Protein AF-A0A8J8K7Y9-F1 (afdb_monomer_lite)

Foldseek 3Di:
DLVVVVVVLVVVVVVVVVVVVPDPDDDDPVVVVVVVVVSVLVVVLVNDPCPCVVVSVVSVVVVVVVVVVVVVVVVVPVPDPPPFKDKDKDFLVLVVDDPVVVQVVCCVVPVDPDKDKDWPDQDPPVRITIIIIGD

Sequence (135 aa):
MKVEVSIGIGFGLFAIFSILRFRTESFSIQTITFLFVSITLSMLDVLLPISNLAFLLGINLVIVSAYILLIYLEKKSPAISEKNTMEIIATLDFLKLNDGEKKEFLKENTNFEKFSFQVKSINLIENSLVIKMTF

Structure (mmCIF, N/CA/C/O backbone):
data_AF-A0A8J8K7Y9-F1
#
_entry.id   AF-A0A8J8K7Y9-F1
#
loop_
_atom_site.group_PDB
_atom_site.id
_atom_site.type_symbol
_atom_site.label_atom_id
_atom_site.label_alt_id
_atom_site.label_comp_id
_atom_site.label_asym_id
_atom_site.label_entity_id
_atom_site.label_seq_id
_atom_site.pdbx_PDB_ins_code
_atom_site.Cartn_x
_atom_site.Cartn_y
_atom_site.Cartn_z
_atom_site.occupancy
_atom_site.B_iso_or_equiv
_atom_site.auth_seq_id
_atom_site.auth_comp_id
_atom_site.auth_asym_id
_atom_site.auth_atom_id
_atom_site.pdbx_PDB_model_num
ATOM 1 N N . MET A 1 1 ? 11.042 -6.623 -34.168 1.00 54.16 1 MET A N 1
ATOM 2 C CA . MET A 1 1 ? 11.386 -6.324 -32.761 1.00 54.16 1 MET A CA 1
ATOM 3 C C . MET A 1 1 ? 10.432 -5.372 -32.038 1.00 54.16 1 MET A C 1
ATOM 5 O O . MET A 1 1 ? 9.721 -5.867 -31.180 1.00 54.16 1 MET A O 1
ATOM 9 N N . LYS A 1 2 ? 10.325 -4.060 -32.342 1.00 57.88 2 LYS A N 1
ATOM 10 C CA . LYS A 1 2 ? 9.387 -3.171 -31.596 1.00 57.88 2 LYS A CA 1
ATOM 11 C C . LYS A 1 2 ? 7.920 -3.643 -31.638 1.00 57.88 2 LYS A C 1
ATOM 13 O O . LYS A 1 2 ? 7.248 -3.608 -30.618 1.00 57.88 2 LYS A O 1
ATOM 18 N N . VAL A 1 3 ? 7.459 -4.138 -32.790 1.00 62.69 3 VAL A N 1
ATOM 19 C CA . VAL A 1 3 ? 6.071 -4.607 -32.991 1.00 62.69 3 VAL A CA 1
ATOM 20 C C . VAL A 1 3 ? 5.752 -5.879 -32.189 1.00 62.69 3 VAL A C 1
ATOM 22 O O . VAL A 1 3 ? 4.682 -5.975 -31.598 1.00 62.69 3 VAL A O 1
ATOM 25 N N . GLU A 1 4 ? 6.686 -6.829 -32.104 1.00 71.00 4 GLU A N 1
ATOM 26 C CA . GLU A 1 4 ? 6.503 -8.075 -31.338 1.00 71.00 4 GLU A CA 1
ATOM 27 C C . GLU A 1 4 ? 6.449 -7.807 -29.830 1.00 71.00 4 GLU A C 1
ATOM 29 O O . GLU A 1 4 ? 5.618 -8.386 -29.132 1.00 71.00 4 GLU A O 1
ATOM 34 N N . VAL A 1 5 ? 7.275 -6.874 -29.339 1.00 73.25 5 VAL A N 1
ATOM 35 C CA . VAL A 1 5 ? 7.261 -6.441 -27.933 1.00 73.25 5 VAL A CA 1
ATOM 36 C C . VAL A 1 5 ? 5.932 -5.768 -27.587 1.00 73.25 5 VAL A C 1
ATOM 38 O O . VAL A 1 5 ? 5.329 -6.111 -26.574 1.00 73.25 5 VAL A O 1
ATOM 41 N N . SER A 1 6 ? 5.427 -4.868 -28.440 1.00 75.56 6 SER A N 1
ATOM 42 C CA . SER A 1 6 ? 4.127 -4.209 -28.231 1.00 75.56 6 SER A CA 1
ATOM 43 C C . SER A 1 6 ? 2.955 -5.197 -28.199 1.00 75.56 6 SER A C 1
ATOM 45 O O . SER A 1 6 ? 2.042 -5.039 -27.389 1.00 75.56 6 SER A O 1
ATOM 47 N N . ILE A 1 7 ? 2.991 -6.235 -29.038 1.00 80.75 7 ILE A N 1
ATOM 48 C CA . ILE A 1 7 ? 1.976 -7.295 -29.059 1.00 80.75 7 ILE A CA 1
ATOM 49 C C . ILE A 1 7 ? 2.053 -8.160 -27.794 1.00 80.75 7 ILE A C 1
ATOM 51 O O . ILE A 1 7 ? 1.026 -8.373 -27.151 1.00 80.75 7 ILE A O 1
ATOM 55 N N . GLY A 1 8 ? 3.248 -8.599 -27.384 1.00 80.44 8 GLY A N 1
ATOM 56 C CA . GLY A 1 8 ? 3.434 -9.386 -26.156 1.00 80.44 8 GLY A CA 1
ATOM 57 C C . GLY A 1 8 ? 2.988 -8.639 -24.894 1.00 80.44 8 GLY A C 1
ATOM 58 O O . GLY A 1 8 ? 2.335 -9.210 -24.023 1.00 80.44 8 GLY A O 1
ATOM 59 N N . ILE A 1 9 ? 3.253 -7.333 -24.847 1.00 80.19 9 ILE A N 1
ATOM 60 C CA . ILE A 1 9 ? 2.767 -6.404 -23.821 1.00 80.19 9 ILE A CA 1
ATOM 61 C C . ILE A 1 9 ? 1.231 -6.371 -23.769 1.00 80.19 9 ILE A C 1
ATOM 63 O O . ILE A 1 9 ? 0.648 -6.524 -22.693 1.00 80.19 9 ILE A O 1
ATOM 67 N N . GLY A 1 10 ? 0.569 -6.194 -24.917 1.00 82.50 10 GLY A N 1
ATOM 68 C CA . GLY A 1 10 ? -0.894 -6.160 -24.996 1.00 82.50 10 GLY A CA 1
ATOM 69 C C . GLY A 1 10 ? -1.536 -7.471 -24.531 1.00 82.50 10 GLY A C 1
ATOM 70 O O . GLY A 1 10 ? -2.503 -7.449 -23.769 1.00 82.50 10 GLY A O 1
ATOM 71 N N . PHE A 1 11 ? -0.951 -8.611 -24.910 1.00 83.31 11 PHE A N 1
ATOM 72 C CA . PHE A 1 11 ? -1.383 -9.933 -24.448 1.00 83.31 11 PHE A CA 1
ATOM 73 C C . PHE A 1 11 ? -1.210 -10.123 -22.934 1.00 83.31 11 PHE A C 1
ATOM 75 O O . PHE A 1 11 ? -2.120 -10.634 -22.280 1.00 83.31 11 PHE A O 1
ATOM 82 N N . GLY A 1 12 ? -0.086 -9.683 -22.356 1.00 82.19 12 GLY A N 1
ATOM 83 C CA . GLY A 1 12 ? 0.162 -9.767 -20.913 1.00 82.19 12 GLY A CA 1
ATOM 84 C C . GLY A 1 12 ? -0.841 -8.955 -20.090 1.00 82.19 12 GLY A C 1
ATOM 85 O O . GLY A 1 12 ? -1.394 -9.458 -19.112 1.00 82.19 12 GLY A O 1
ATOM 86 N N . LEU A 1 13 ? -1.154 -7.731 -20.530 1.00 84.31 13 LEU A N 1
ATOM 87 C CA . LEU A 1 13 ? -2.157 -6.886 -19.877 1.00 84.31 13 LEU A CA 1
ATOM 88 C C . LEU A 1 13 ? -3.557 -7.523 -19.941 1.00 84.31 13 LEU A C 1
ATOM 90 O O . LEU A 1 13 ? -4.292 -7.535 -18.954 1.00 84.31 13 LEU A O 1
ATOM 94 N N . PHE A 1 14 ? -3.906 -8.108 -21.091 1.00 84.00 14 PHE A N 1
ATOM 95 C CA . PHE A 1 14 ? -5.185 -8.786 -21.299 1.00 84.00 14 PHE A CA 1
ATOM 96 C C . PHE A 1 14 ? -5.324 -10.058 -20.444 1.00 84.00 14 PHE A C 1
ATOM 98 O O . PHE A 1 14 ? -6.396 -10.324 -19.896 1.00 84.00 14 PHE A O 1
ATOM 105 N N . ALA A 1 15 ? -4.239 -10.820 -20.271 1.00 84.75 15 ALA A N 1
ATOM 106 C CA . ALA A 1 15 ? -4.200 -11.994 -19.399 1.00 84.75 15 ALA A CA 1
ATOM 107 C C . ALA A 1 15 ? -4.397 -11.615 -17.925 1.00 84.75 15 ALA A C 1
ATOM 109 O O . ALA A 1 15 ? -5.206 -12.233 -17.231 1.00 84.75 15 ALA A O 1
ATOM 110 N N . ILE A 1 16 ? -3.725 -10.552 -17.466 1.00 81.75 16 ILE A N 1
ATOM 111 C CA . ILE A 1 16 ? -3.894 -10.030 -16.107 1.00 81.75 16 ILE A CA 1
ATOM 112 C C . ILE A 1 16 ? -5.344 -9.590 -15.901 1.00 81.75 16 ILE A C 1
ATOM 114 O O . ILE A 1 16 ? -5.988 -10.076 -14.979 1.00 81.75 16 ILE A O 1
ATOM 118 N N . PHE A 1 17 ? -5.914 -8.765 -16.785 1.00 77.44 17 PHE A N 1
ATOM 119 C CA . PHE A 1 17 ? -7.318 -8.353 -16.661 1.00 77.44 17 PHE A CA 1
ATOM 120 C C . PHE A 1 17 ? -8.311 -9.519 -16.712 1.00 77.44 17 PHE A C 1
ATOM 122 O O . PHE A 1 17 ? -9.325 -9.482 -16.017 1.00 77.44 17 PHE A O 1
ATOM 129 N N . SER A 1 18 ? -8.008 -10.576 -17.468 1.00 80.12 18 SER A N 1
ATOM 130 C CA . SER A 1 18 ? -8.817 -11.797 -17.487 1.00 80.12 18 SER A CA 1
ATOM 131 C C . SER A 1 18 ? -8.794 -12.499 -16.126 1.00 80.12 18 SER A C 1
ATOM 133 O O . SER A 1 18 ? -9.853 -12.765 -15.567 1.00 80.12 18 SER A O 1
ATOM 135 N N . ILE A 1 19 ? -7.617 -12.714 -15.528 1.00 80.88 19 ILE A N 1
ATOM 136 C CA . ILE A 1 19 ? -7.483 -13.315 -14.187 1.00 80.88 19 ILE A CA 1
ATOM 137 C C . ILE A 1 19 ? -8.133 -12.422 -13.116 1.00 80.88 19 ILE A C 1
ATOM 139 O O . ILE A 1 19 ? -8.839 -12.914 -12.235 1.00 80.88 19 ILE A O 1
ATOM 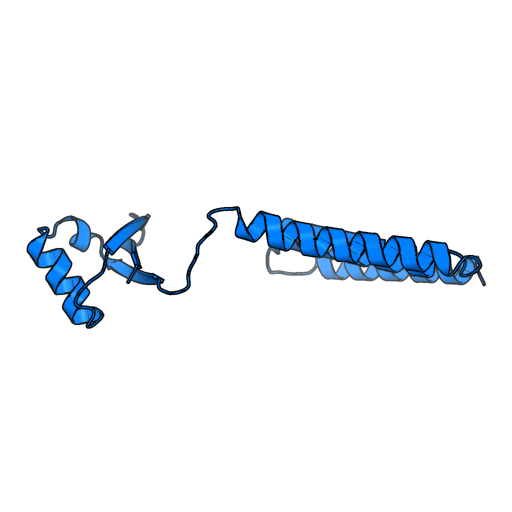143 N N . LEU A 1 20 ? -7.957 -11.097 -13.214 1.00 73.19 20 LEU A N 1
ATOM 144 C CA . LEU A 1 20 ? -8.561 -10.116 -12.306 1.00 73.19 20 LEU A CA 1
ATOM 145 C C . LEU A 1 20 ? -10.095 -10.091 -12.368 1.00 73.19 20 LEU A C 1
ATOM 147 O O . LEU A 1 20 ? -10.723 -9.660 -11.403 1.00 73.19 20 LEU A O 1
ATOM 151 N N . ARG A 1 21 ? -10.694 -10.548 -13.471 1.00 75.00 21 ARG A N 1
ATOM 152 C CA . ARG A 1 21 ? -12.147 -10.665 -13.643 1.00 75.00 21 ARG A CA 1
ATOM 153 C C . ARG A 1 21 ? -12.720 -11.947 -13.029 1.00 75.00 21 ARG A C 1
ATOM 155 O O . ARG A 1 21 ? -13.889 -11.953 -12.661 1.00 75.00 21 ARG A O 1
ATOM 162 N N . PHE A 1 22 ? -11.925 -13.012 -12.913 1.00 70.88 22 PHE A N 1
ATOM 163 C CA . PHE A 1 22 ? -12.374 -14.328 -12.428 1.00 70.88 22 PHE A CA 1
ATOM 164 C C . PHE A 1 22 ? -12.183 -14.557 -10.928 1.00 70.88 22 PHE A C 1
ATOM 166 O O . PHE A 1 22 ? -12.520 -15.624 -10.418 1.00 70.88 22 PHE A O 1
ATOM 173 N N . ARG A 1 23 ? -11.642 -13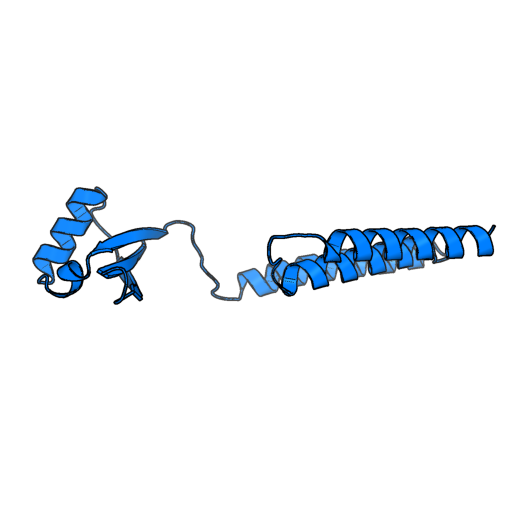.579 -10.204 1.00 73.81 23 ARG A N 1
ATOM 174 C CA . ARG A 1 23 ? -11.435 -13.708 -8.763 1.00 73.81 23 ARG A CA 1
ATOM 175 C C . ARG A 1 23 ? -12.752 -13.544 -8.011 1.00 73.81 23 ARG A C 1
ATOM 177 O O . ARG A 1 23 ? -13.432 -12.530 -8.119 1.00 73.81 23 ARG A O 1
ATOM 184 N N . THR A 1 24 ? -13.085 -14.597 -7.275 1.00 58.66 24 THR A N 1
ATOM 185 C CA . THR A 1 24 ? -14.291 -14.779 -6.462 1.00 58.66 24 THR A CA 1
ATOM 186 C C . THR A 1 24 ? -14.301 -13.929 -5.194 1.00 58.66 24 THR A C 1
ATOM 188 O O . THR A 1 24 ? -15.373 -13.673 -4.656 1.00 58.66 24 THR A O 1
ATOM 191 N N . GLU A 1 25 ? -13.141 -13.446 -4.741 1.00 62.75 25 GLU A N 1
ATOM 192 C CA . GLU A 1 25 ? -13.051 -12.477 -3.649 1.00 62.75 25 GLU A CA 1
ATOM 193 C C . GLU A 1 25 ? -12.963 -11.045 -4.180 1.00 62.75 25 GLU A C 1
ATOM 195 O O . GLU A 1 25 ? -12.151 -10.722 -5.056 1.00 62.75 25 GLU A O 1
ATOM 200 N N . SER A 1 26 ? -13.807 -10.170 -3.632 1.00 63.75 26 SER A N 1
ATOM 201 C CA . SER A 1 26 ? -13.823 -8.746 -3.944 1.00 63.75 26 SER A CA 1
ATOM 202 C C . SER A 1 26 ? -12.551 -8.086 -3.415 1.00 63.75 26 SER A C 1
ATOM 204 O O . SER A 1 26 ? -12.493 -7.629 -2.274 1.00 63.75 26 SER A O 1
ATOM 206 N N . PHE A 1 27 ? -11.518 -8.018 -4.250 1.00 67.38 27 PHE A N 1
ATOM 207 C CA . PHE A 1 27 ? -10.377 -7.152 -3.976 1.00 67.38 27 PHE A CA 1
ATOM 208 C C . PHE A 1 27 ? -10.872 -5.715 -3.820 1.00 67.38 27 PHE A C 1
ATOM 210 O O . PHE A 1 27 ? -11.613 -5.217 -4.671 1.00 67.38 27 PHE A O 1
ATOM 217 N N . SER A 1 28 ? -10.433 -5.040 -2.754 1.00 75.62 28 SER A N 1
ATOM 218 C CA . SER A 1 28 ? -10.685 -3.609 -2.588 1.00 75.62 28 SER A CA 1
ATOM 219 C C . SER A 1 28 ? -10.223 -2.854 -3.840 1.00 75.62 28 SER A C 1
ATOM 221 O O . SER A 1 28 ? -9.192 -3.181 -4.440 1.00 75.62 28 SER A O 1
ATOM 223 N N . ILE A 1 29 ? -10.975 -1.824 -4.235 1.00 72.06 29 ILE A N 1
ATOM 224 C CA . ILE A 1 29 ? -10.678 -0.973 -5.401 1.00 72.06 29 ILE A CA 1
ATOM 225 C C . ILE A 1 29 ? -9.244 -0.415 -5.363 1.00 72.06 29 ILE A C 1
ATOM 227 O O . ILE A 1 29 ? -8.594 -0.254 -6.399 1.00 72.06 29 ILE A O 1
ATOM 231 N N . GLN A 1 30 ? -8.719 -0.198 -4.156 1.00 76.81 30 GLN A N 1
ATOM 232 C CA . GLN A 1 30 ? -7.349 0.244 -3.908 1.00 76.81 30 GLN A CA 1
ATOM 233 C C . GLN A 1 30 ? -6.318 -0.766 -4.427 1.00 76.81 30 GLN A C 1
ATOM 235 O O . GLN A 1 30 ? -5.365 -0.379 -5.097 1.00 76.81 30 GLN A O 1
ATOM 240 N N . THR A 1 31 ? -6.529 -2.064 -4.202 1.00 78.00 31 THR A N 1
ATOM 241 C CA . THR A 1 31 ? -5.587 -3.119 -4.604 1.00 78.00 31 THR A CA 1
ATOM 242 C C . THR A 1 31 ? -5.516 -3.274 -6.121 1.00 78.00 31 THR A C 1
ATOM 244 O O . THR A 1 31 ? -4.432 -3.435 -6.678 1.00 78.00 31 THR A O 1
ATOM 247 N N . ILE A 1 32 ? -6.661 -3.200 -6.808 1.00 81.75 32 ILE A N 1
ATOM 248 C CA . ILE A 1 32 ? -6.715 -3.260 -8.279 1.00 81.75 32 ILE A CA 1
ATOM 249 C C . ILE A 1 32 ? -5.994 -2.055 -8.887 1.00 81.75 32 ILE A C 1
ATOM 251 O O . ILE A 1 32 ? -5.194 -2.213 -9.807 1.00 81.75 32 ILE A O 1
ATOM 255 N N . THR A 1 33 ? -6.244 -0.865 -8.340 1.00 80.56 33 THR A N 1
ATOM 256 C CA . THR A 1 33 ? -5.621 0.380 -8.803 1.00 80.56 33 THR A CA 1
ATOM 257 C C . THR A 1 33 ? -4.109 0.339 -8.605 1.00 80.56 33 THR A C 1
ATOM 259 O O . THR A 1 33 ? -3.359 0.686 -9.514 1.00 80.56 33 THR A O 1
ATOM 262 N N . PHE A 1 34 ? -3.648 -0.158 -7.455 1.00 83.00 34 PHE A N 1
ATOM 263 C CA . PHE A 1 34 ? -2.222 -0.280 -7.160 1.00 83.00 34 PHE A CA 1
ATOM 264 C C . PHE A 1 34 ? -1.515 -1.236 -8.124 1.00 83.00 34 PHE A C 1
ATOM 266 O O . PHE A 1 34 ? -0.458 -0.913 -8.665 1.00 83.00 34 PHE A O 1
ATOM 273 N N . LEU A 1 35 ? -2.130 -2.390 -8.397 1.00 81.38 35 LEU A N 1
ATOM 274 C CA . LEU A 1 35 ? -1.604 -3.365 -9.348 1.00 81.38 35 LEU A CA 1
ATOM 275 C C . LEU A 1 35 ? -1.542 -2.784 -10.768 1.00 81.38 35 LEU A C 1
ATOM 277 O O . LEU A 1 35 ? -0.524 -2.913 -11.443 1.00 81.38 35 LEU A O 1
ATOM 281 N N . PHE A 1 36 ? -2.595 -2.089 -11.201 1.00 81.44 36 PHE A N 1
ATOM 282 C CA . PHE A 1 36 ? -2.637 -1.442 -12.511 1.00 81.44 36 PHE A CA 1
ATOM 283 C C . PHE A 1 36 ? -1.543 -0.374 -12.675 1.00 81.44 36 PHE A C 1
ATOM 285 O O . PHE A 1 36 ? -0.830 -0.367 -13.682 1.00 81.44 36 PHE A O 1
ATOM 292 N N . VAL A 1 37 ? -1.367 0.494 -11.674 1.00 83.75 37 VAL A N 1
ATOM 293 C CA . VAL A 1 37 ? -0.327 1.535 -11.680 1.00 83.75 37 VAL A CA 1
ATOM 294 C C . VAL A 1 37 ? 1.069 0.913 -11.681 1.00 83.75 37 VAL A C 1
ATOM 296 O O . VAL A 1 37 ? 1.918 1.335 -12.462 1.00 83.75 37 VAL A O 1
ATOM 299 N N . SER A 1 38 ? 1.302 -0.121 -10.868 1.00 83.75 38 SER A N 1
ATOM 300 C CA . SER A 1 38 ? 2.596 -0.809 -10.791 1.00 83.75 38 SER A CA 1
ATOM 301 C C . SER A 1 38 ? 2.988 -1.468 -12.119 1.00 83.75 38 SER A C 1
ATOM 303 O O . SER A 1 38 ? 4.111 -1.280 -12.588 1.00 83.75 38 SER A O 1
ATOM 305 N N . ILE A 1 39 ? 2.054 -2.169 -12.770 1.00 83.94 39 ILE A N 1
ATOM 306 C CA . ILE A 1 39 ? 2.288 -2.792 -14.080 1.00 83.94 39 ILE A CA 1
ATOM 307 C C . ILE A 1 39 ? 2.571 -1.721 -15.137 1.00 83.94 39 ILE A C 1
ATOM 309 O O . ILE A 1 39 ? 3.551 -1.824 -15.871 1.00 83.94 39 ILE A O 1
ATOM 313 N N . THR A 1 40 ? 1.764 -0.659 -15.177 1.00 81.94 40 THR A N 1
ATOM 314 C CA . THR A 1 40 ? 1.944 0.449 -16.130 1.00 81.94 40 THR A CA 1
ATOM 315 C C . THR A 1 40 ? 3.306 1.124 -15.959 1.00 81.94 40 THR A C 1
ATOM 317 O O . THR A 1 40 ? 3.977 1.424 -16.945 1.00 81.94 40 THR A O 1
ATOM 320 N N . LEU A 1 41 ? 3.744 1.322 -14.713 1.00 81.69 41 LEU A N 1
ATOM 321 C CA . LEU A 1 41 ? 5.039 1.920 -14.397 1.00 81.69 41 LEU A CA 1
ATOM 322 C C . LEU A 1 41 ? 6.208 1.020 -14.823 1.00 81.69 41 LEU A C 1
ATOM 324 O O . LEU A 1 41 ? 7.165 1.503 -15.418 1.00 81.69 41 LEU A O 1
ATOM 328 N N . SER A 1 42 ? 6.109 -0.291 -14.587 1.00 81.25 42 SER A N 1
ATOM 329 C CA . SER A 1 42 ? 7.117 -1.261 -15.038 1.00 81.25 42 SER A CA 1
ATOM 330 C C . SER A 1 42 ? 7.206 -1.333 -16.567 1.00 81.25 42 SER A C 1
ATOM 332 O O . SER A 1 42 ? 8.294 -1.410 -17.131 1.00 81.25 42 SER A O 1
ATOM 334 N N . MET A 1 43 ? 6.070 -1.250 -17.259 1.00 77.31 43 MET A N 1
ATOM 335 C CA . MET A 1 43 ? 6.037 -1.235 -18.723 1.00 77.31 43 MET A CA 1
ATOM 336 C C . MET A 1 43 ? 6.623 0.048 -19.306 1.00 77.31 43 MET A C 1
ATOM 338 O O . MET A 1 43 ? 7.289 -0.007 -20.340 1.00 77.31 43 MET A O 1
ATOM 342 N N . LEU A 1 44 ? 6.395 1.190 -18.651 1.00 77.94 44 LEU A N 1
ATOM 343 C CA . LEU A 1 44 ? 7.006 2.460 -19.034 1.00 77.94 44 LEU A CA 1
ATOM 344 C C . LEU A 1 44 ? 8.537 2.357 -19.009 1.00 77.94 44 LEU A C 1
ATOM 346 O O . LEU A 1 44 ? 9.186 2.821 -19.943 1.00 77.94 44 LEU A O 1
ATOM 350 N N . ASP A 1 45 ? 9.094 1.696 -17.995 1.00 75.12 45 ASP A N 1
ATOM 351 C CA . ASP A 1 45 ? 10.539 1.501 -17.846 1.00 75.12 45 ASP A CA 1
ATOM 352 C C . ASP A 1 45 ? 11.142 0.670 -18.996 1.00 75.12 45 ASP A C 1
ATOM 354 O O . ASP A 1 45 ? 12.159 1.041 -19.578 1.00 75.12 45 ASP A O 1
ATOM 358 N N . VAL A 1 46 ? 10.462 -0.405 -19.412 1.00 75.31 46 VAL A N 1
ATOM 359 C CA . VAL A 1 46 ? 10.899 -1.279 -20.521 1.00 75.31 46 VAL A CA 1
ATOM 360 C C . VAL A 1 46 ? 10.783 -0.601 -21.892 1.00 75.31 46 VAL A C 1
ATOM 362 O O . VAL A 1 46 ? 11.551 -0.902 -22.809 1.00 75.31 46 VAL A O 1
ATOM 365 N N . LEU A 1 47 ? 9.802 0.288 -22.069 1.00 72.44 47 LEU A N 1
ATOM 366 C CA . LEU A 1 47 ? 9.512 0.902 -23.366 1.00 72.44 47 LEU A CA 1
ATOM 367 C C . LEU A 1 47 ? 10.408 2.113 -23.669 1.00 72.44 47 LEU A C 1
ATOM 369 O O . LEU A 1 47 ? 10.560 2.493 -24.836 1.00 72.44 47 LEU A O 1
ATOM 373 N N . LEU A 1 48 ? 11.009 2.716 -22.640 1.00 70.88 48 LEU A N 1
ATOM 374 C CA . LEU A 1 48 ? 11.912 3.848 -22.794 1.00 70.88 48 LEU A CA 1
ATOM 375 C C . LEU A 1 48 ? 13.279 3.381 -23.339 1.00 70.88 48 LEU A C 1
ATOM 377 O O . LEU A 1 48 ? 13.932 2.525 -22.744 1.00 70.88 48 LEU A O 1
ATOM 381 N N . PRO A 1 49 ? 13.757 3.931 -24.474 1.00 65.56 49 PRO A N 1
ATOM 382 C CA . PRO A 1 49 ? 15.070 3.585 -25.002 1.00 65.56 49 PRO A CA 1
ATOM 383 C C . PRO A 1 49 ? 16.179 3.976 -24.013 1.00 65.56 49 PRO A C 1
ATOM 385 O O . PRO A 1 49 ? 16.262 5.126 -23.586 1.00 65.56 49 PRO A O 1
ATOM 388 N N . ILE A 1 50 ? 17.086 3.037 -23.725 1.00 63.00 50 ILE A N 1
ATOM 389 C CA . ILE A 1 50 ? 18.188 3.146 -22.741 1.00 63.00 50 ILE A CA 1
ATOM 390 C C . ILE A 1 50 ? 19.247 4.211 -23.133 1.00 63.00 50 ILE A C 1
ATOM 392 O O . ILE A 1 50 ? 20.257 4.387 -22.458 1.00 63.00 50 ILE A O 1
ATOM 396 N N . SER A 1 51 ? 19.039 4.985 -24.203 1.00 65.00 51 SER A N 1
ATOM 397 C CA . SER A 1 51 ? 20.039 5.922 -24.734 1.00 65.00 51 SER A CA 1
ATOM 398 C C . SER A 1 51 ? 20.399 7.071 -23.785 1.00 65.00 51 SER A C 1
ATOM 400 O O . SER A 1 51 ? 21.386 7.754 -24.029 1.00 65.00 51 SER A O 1
ATOM 402 N N . ASN A 1 52 ? 19.642 7.282 -22.703 1.00 66.38 52 ASN A N 1
ATOM 403 C CA . ASN A 1 52 ? 19.984 8.222 -21.639 1.00 66.38 52 ASN A CA 1
ATOM 404 C C . ASN A 1 52 ? 19.825 7.571 -20.260 1.00 66.38 52 ASN A C 1
ATOM 406 O O . ASN A 1 52 ? 18.824 7.764 -19.574 1.00 66.38 52 ASN A O 1
ATOM 410 N N . LEU A 1 53 ? 20.862 6.850 -19.828 1.00 73.75 53 LEU A N 1
ATOM 411 C CA . LEU A 1 53 ? 21.014 6.313 -18.466 1.00 73.75 53 LEU A CA 1
ATOM 412 C C . LEU A 1 53 ? 20.708 7.357 -17.373 1.00 73.75 53 LEU A C 1
ATOM 414 O O . LEU A 1 53 ? 20.107 7.029 -16.354 1.00 73.75 53 LEU A O 1
ATOM 418 N N . ALA A 1 54 ? 21.050 8.629 -17.613 1.00 77.12 54 ALA A N 1
ATOM 419 C CA . ALA A 1 54 ? 20.737 9.741 -16.715 1.00 77.12 54 ALA A CA 1
ATOM 420 C C . ALA A 1 54 ? 19.223 9.986 -16.548 1.00 77.12 54 ALA A C 1
ATOM 422 O O . ALA A 1 54 ? 18.762 10.288 -15.450 1.00 77.12 54 ALA A O 1
ATOM 423 N N . PHE A 1 55 ? 18.439 9.822 -17.616 1.00 77.75 55 PHE A N 1
ATOM 424 C CA . PHE A 1 55 ? 16.983 9.982 -17.581 1.00 77.75 55 PHE A CA 1
ATOM 425 C C . PHE A 1 55 ? 16.312 8.825 -16.828 1.00 77.75 55 PHE A C 1
ATOM 427 O O . PHE A 1 55 ? 15.423 9.042 -16.009 1.00 77.75 55 PHE A O 1
ATOM 434 N N . LEU A 1 56 ? 16.810 7.605 -17.043 1.00 76.25 56 LEU A N 1
ATOM 435 C CA . LEU A 1 56 ? 16.361 6.386 -16.365 1.00 76.25 56 LEU A CA 1
ATOM 436 C C . LEU A 1 56 ? 16.636 6.447 -14.849 1.00 76.25 56 LEU A C 1
ATOM 438 O O . LEU A 1 56 ? 15.761 6.142 -14.035 1.00 76.25 56 LEU A O 1
ATOM 442 N N . LEU A 1 57 ? 17.821 6.935 -14.459 1.00 82.25 57 LEU A N 1
ATOM 443 C CA . LEU A 1 57 ? 18.153 7.236 -13.061 1.00 82.25 57 LEU A CA 1
ATOM 444 C C . LEU A 1 57 ? 17.245 8.321 -12.471 1.00 82.25 57 LEU A C 1
ATOM 446 O O . LEU A 1 57 ? 16.813 8.192 -11.328 1.00 82.25 57 LEU A O 1
ATOM 450 N N . GLY A 1 58 ? 16.919 9.357 -13.250 1.00 84.62 58 GLY A N 1
ATOM 451 C CA . GLY A 1 58 ? 15.993 10.411 -12.840 1.00 84.62 58 GLY A CA 1
ATOM 452 C C . GLY A 1 58 ? 14.604 9.869 -12.496 1.00 84.62 58 GLY A C 1
ATOM 453 O O . GLY A 1 58 ? 14.082 10.169 -11.425 1.00 84.62 58 GLY A O 1
ATOM 454 N N . ILE A 1 59 ? 14.034 9.017 -13.353 1.00 82.75 59 ILE A N 1
ATOM 455 C CA . ILE A 1 59 ? 12.722 8.391 -13.113 1.00 82.75 59 ILE A CA 1
ATOM 456 C C . ILE A 1 59 ? 12.751 7.526 -11.848 1.00 82.75 59 ILE A C 1
ATOM 458 O O . ILE A 1 59 ? 11.886 7.673 -10.985 1.00 82.75 59 ILE A O 1
ATOM 462 N N . ASN A 1 60 ? 13.766 6.672 -11.694 1.00 83.25 60 ASN A N 1
ATOM 463 C CA . ASN A 1 60 ? 13.900 5.818 -10.512 1.00 83.25 60 ASN A CA 1
ATOM 464 C C . ASN A 1 60 ? 14.036 6.638 -9.218 1.00 83.25 60 ASN A C 1
ATOM 466 O O . ASN A 1 60 ? 13.399 6.324 -8.213 1.00 83.25 60 ASN A O 1
ATOM 470 N N . LEU A 1 61 ? 14.799 7.733 -9.244 1.00 90.25 61 LEU A N 1
ATOM 471 C CA . LEU A 1 61 ? 14.962 8.625 -8.095 1.00 90.25 61 LEU A CA 1
ATOM 472 C C . LEU A 1 61 ? 13.652 9.345 -7.739 1.00 90.25 61 LEU A C 1
ATOM 474 O O . LEU A 1 61 ? 13.322 9.486 -6.559 1.00 90.25 61 LEU A O 1
ATOM 478 N N . VAL A 1 62 ? 12.855 9.730 -8.740 1.00 89.31 62 VAL A N 1
ATOM 479 C CA . VAL A 1 62 ? 11.511 10.289 -8.525 1.00 89.31 62 VAL A CA 1
ATOM 480 C C . VAL A 1 62 ? 10.586 9.255 -7.877 1.00 89.31 62 VAL A C 1
ATOM 482 O O . VAL A 1 62 ? 9.919 9.581 -6.901 1.00 89.31 62 VAL A O 1
ATO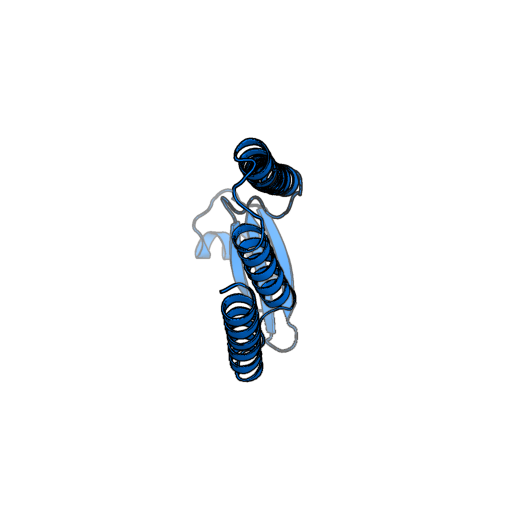M 485 N N . ILE A 1 63 ? 10.593 8.000 -8.331 1.00 85.94 63 ILE A N 1
ATOM 486 C CA . ILE A 1 63 ? 9.774 6.929 -7.736 1.00 85.94 63 ILE A CA 1
ATOM 487 C C . ILE A 1 63 ? 10.171 6.682 -6.274 1.00 85.94 63 ILE A C 1
ATOM 489 O O . ILE A 1 63 ? 9.311 6.644 -5.394 1.00 85.94 63 ILE A O 1
ATOM 493 N N . VAL A 1 64 ? 11.473 6.568 -5.993 1.00 88.81 64 VAL A N 1
ATOM 494 C CA . VAL A 1 64 ? 11.983 6.366 -4.627 1.00 88.81 64 VAL A CA 1
ATOM 495 C C . VAL A 1 64 ? 11.631 7.550 -3.726 1.00 88.81 64 VAL A C 1
ATOM 497 O O . VAL A 1 64 ? 11.169 7.353 -2.603 1.00 88.81 64 VAL A O 1
ATOM 500 N N . SER A 1 65 ? 11.793 8.783 -4.209 1.00 88.69 65 SER A N 1
ATOM 501 C CA . SER A 1 65 ? 11.440 9.978 -3.431 1.00 88.69 65 SER A CA 1
ATOM 502 C C . SER A 1 65 ? 9.934 10.091 -3.178 1.00 88.69 65 SER A C 1
ATOM 504 O O . SER A 1 65 ? 9.539 10.424 -2.062 1.00 88.69 65 SER A O 1
ATOM 506 N N . ALA A 1 66 ? 9.090 9.738 -4.152 1.00 87.06 66 ALA A N 1
ATOM 507 C CA . ALA A 1 66 ? 7.643 9.666 -3.977 1.00 87.06 66 ALA A CA 1
ATOM 508 C C . ALA A 1 66 ? 7.251 8.617 -2.925 1.00 87.06 66 ALA A C 1
ATOM 510 O O . ALA A 1 66 ? 6.406 8.894 -2.077 1.00 87.06 66 ALA A O 1
ATOM 511 N N . TYR A 1 67 ? 7.898 7.448 -2.922 1.00 85.19 67 TYR A N 1
ATOM 512 C CA . TYR A 1 67 ? 7.666 6.411 -1.913 1.00 85.19 67 TYR A CA 1
ATOM 513 C C . TYR A 1 67 ? 8.064 6.874 -0.503 1.00 85.19 67 TYR A C 1
ATOM 515 O O . TYR A 1 67 ? 7.292 6.727 0.444 1.00 85.19 67 TYR A O 1
ATOM 523 N N . ILE A 1 68 ? 9.232 7.510 -0.363 1.00 88.00 68 ILE A N 1
ATOM 524 C CA . ILE A 1 68 ? 9.688 8.088 0.912 1.00 88.00 68 ILE A CA 1
ATOM 525 C C . ILE A 1 68 ? 8.729 9.185 1.389 1.00 88.00 68 ILE A C 1
ATOM 527 O O . ILE A 1 68 ? 8.402 9.242 2.575 1.00 88.00 68 ILE A O 1
ATOM 531 N N . LEU A 1 69 ? 8.252 10.040 0.481 1.00 86.75 69 LEU A N 1
ATOM 532 C CA . LEU A 1 69 ? 7.279 11.083 0.795 1.00 86.75 69 LEU A CA 1
ATOM 533 C C . LEU A 1 69 ? 5.949 10.486 1.265 1.00 86.75 69 LEU A C 1
ATOM 535 O O . LEU A 1 69 ? 5.364 10.994 2.217 1.00 86.75 69 LEU A O 1
ATOM 539 N N . LEU A 1 70 ? 5.489 9.405 0.634 1.00 83.12 70 LEU A N 1
ATOM 540 C CA . LEU A 1 70 ? 4.258 8.713 1.007 1.00 83.12 70 LEU A CA 1
ATOM 541 C C . LEU A 1 70 ? 4.371 8.130 2.421 1.00 83.12 70 LEU A C 1
ATOM 543 O O . LEU A 1 70 ? 3.510 8.408 3.248 1.00 83.12 70 LEU A O 1
ATOM 547 N N . ILE A 1 71 ? 5.486 7.464 2.743 1.00 80.19 71 ILE A N 1
ATOM 548 C CA . ILE A 1 71 ? 5.779 6.990 4.108 1.00 80.19 71 ILE A CA 1
ATOM 549 C C . ILE A 1 71 ? 5.833 8.159 5.100 1.00 80.19 71 ILE A C 1
ATOM 551 O O . ILE A 1 71 ? 5.325 8.068 6.218 1.00 80.19 71 ILE A O 1
ATOM 555 N N . TYR A 1 72 ? 6.461 9.272 4.720 1.00 84.12 72 TYR A N 1
ATOM 556 C CA . TYR A 1 72 ? 6.566 10.446 5.584 1.00 84.12 72 TYR A CA 1
ATOM 557 C C . TYR A 1 72 ? 5.197 11.088 5.859 1.00 84.12 72 TYR A C 1
ATOM 559 O O . TYR A 1 72 ? 4.915 11.489 6.990 1.00 84.12 72 TYR A O 1
ATOM 567 N N . LEU A 1 73 ? 4.334 11.162 4.843 1.00 78.38 73 LEU A N 1
ATOM 568 C CA . LEU A 1 73 ? 2.960 11.649 4.962 1.00 78.38 73 LEU A CA 1
ATOM 569 C C . LEU A 1 73 ? 2.093 10.697 5.786 1.00 78.38 73 LEU A C 1
ATOM 571 O O . LEU A 1 73 ? 1.332 11.155 6.635 1.00 78.38 73 LEU A O 1
ATOM 575 N N . GLU A 1 74 ? 2.250 9.389 5.597 1.00 68.00 74 GLU A N 1
ATOM 576 C CA . GLU A 1 74 ? 1.557 8.366 6.378 1.00 68.00 74 GLU A CA 1
ATOM 577 C C . GLU A 1 74 ? 1.948 8.443 7.857 1.00 68.00 74 GLU A C 1
ATOM 579 O O . GLU A 1 74 ? 1.082 8.428 8.724 1.00 68.00 74 GLU A O 1
ATOM 584 N N . LYS A 1 75 ? 3.228 8.703 8.154 1.00 61.91 75 LYS A N 1
ATOM 585 C CA . LYS A 1 75 ? 3.717 8.950 9.519 1.00 61.91 75 LYS A CA 1
ATOM 586 C C . LYS A 1 75 ? 3.150 10.230 10.156 1.00 61.91 75 LYS A C 1
ATOM 588 O O . LYS A 1 75 ? 3.166 10.356 11.380 1.00 61.91 75 LYS A O 1
ATOM 593 N N . LYS A 1 76 ? 2.681 11.193 9.353 1.00 58.06 76 LYS A N 1
ATOM 594 C CA . LYS A 1 76 ? 2.057 12.447 9.819 1.00 58.06 76 LYS A CA 1
ATOM 595 C C . LYS A 1 76 ? 0.535 12.340 9.935 1.00 58.06 76 LYS A C 1
ATOM 597 O O . LYS A 1 76 ? -0.076 13.130 10.654 1.00 58.06 76 LYS A O 1
ATOM 602 N N . SER A 1 77 ? -0.074 11.374 9.256 1.00 46.22 77 SER A N 1
ATOM 603 C CA . SER A 1 77 ? -1.463 11.018 9.495 1.00 46.22 77 SER A CA 1
ATOM 604 C C . SER A 1 77 ? -1.539 10.296 10.846 1.00 46.22 77 SER A C 1
ATOM 606 O O . SER A 1 77 ? -0.801 9.334 11.053 1.00 46.22 77 SER A O 1
ATOM 608 N N . PRO A 1 78 ? -2.412 10.692 11.788 1.00 46.91 78 PRO A N 1
ATOM 609 C CA . PRO A 1 78 ? -2.672 9.927 13.006 1.00 46.91 78 PRO A CA 1
ATOM 610 C C . PRO A 1 78 ? -3.490 8.662 12.681 1.00 46.91 78 PRO A C 1
ATOM 612 O O . PRO A 1 78 ? -4.422 8.297 13.394 1.00 46.91 78 PRO A O 1
ATOM 615 N N . ALA A 1 79 ? -3.162 7.984 11.582 1.00 50.72 79 ALA A N 1
ATOM 616 C CA . ALA A 1 79 ? -3.650 6.663 11.268 1.00 50.72 79 ALA A CA 1
ATOM 617 C C . ALA A 1 79 ? -2.841 5.681 12.117 1.00 50.72 79 ALA A C 1
ATOM 619 O O . ALA A 1 79 ? -1.870 5.080 11.681 1.00 50.72 79 ALA A O 1
ATOM 620 N N . ILE A 1 80 ? -3.280 5.576 13.371 1.00 51.59 80 ILE A N 1
ATOM 621 C CA . ILE A 1 80 ? -3.146 4.370 14.173 1.00 51.59 80 ILE A CA 1
ATOM 622 C C . ILE A 1 80 ? -1.673 4.007 14.419 1.00 51.59 80 ILE A C 1
ATOM 624 O O . ILE A 1 80 ? -1.114 3.056 13.883 1.00 51.59 80 ILE A O 1
ATOM 628 N N . SER A 1 81 ? -1.062 4.751 15.340 1.00 47.66 81 SER A N 1
ATOM 629 C CA . SER A 1 81 ? 0.027 4.224 16.163 1.00 47.66 81 SER A CA 1
ATOM 630 C C . SER A 1 81 ? -0.511 3.025 16.956 1.00 47.66 81 SER A C 1
ATOM 632 O O . SER A 1 81 ? -0.900 3.147 18.112 1.00 47.66 81 SER A O 1
ATOM 634 N N . GLU A 1 82 ? -0.581 1.865 16.307 1.00 55.78 82 GLU A N 1
ATOM 635 C CA . GLU A 1 82 ? -1.098 0.604 16.841 1.00 55.78 82 GLU A CA 1
ATOM 636 C C . GLU A 1 82 ? -0.015 -0.215 17.544 1.00 55.78 82 GLU A C 1
ATOM 638 O O . GLU A 1 82 ? -0.054 -1.439 17.556 1.00 55.78 82 GLU A O 1
ATOM 643 N N . LYS A 1 83 ? 0.992 0.436 18.137 1.00 51.81 83 LYS A N 1
ATOM 644 C CA . LYS A 1 83 ? 2.045 -0.318 18.831 1.00 51.81 83 LYS A CA 1
ATOM 645 C C . LYS A 1 83 ? 1.571 -0.976 20.128 1.00 51.81 83 LYS A C 1
ATOM 647 O O . LYS A 1 83 ? 2.208 -1.924 20.571 1.00 51.81 83 LYS A O 1
ATOM 652 N N . ASN A 1 84 ? 0.441 -0.543 20.687 1.00 56.75 84 ASN A N 1
ATOM 653 C CA . ASN A 1 84 ? -0.065 -1.039 21.963 1.00 56.75 84 ASN A CA 1
ATOM 654 C C . ASN A 1 84 ? -1.596 -0.945 22.037 1.00 56.75 84 ASN A C 1
ATOM 656 O O . ASN A 1 84 ? -2.139 -0.347 22.966 1.00 56.75 84 ASN A O 1
ATOM 660 N N . THR A 1 85 ? -2.318 -1.472 21.040 1.00 61.53 85 THR A N 1
ATOM 661 C CA . THR A 1 85 ? -3.782 -1.544 21.149 1.00 61.53 85 THR A CA 1
ATOM 662 C C . THR A 1 85 ? -4.311 -2.951 20.979 1.00 61.53 85 THR A C 1
ATOM 664 O O . THR A 1 85 ? -3.933 -3.640 20.037 1.00 61.53 85 THR A O 1
ATOM 667 N N . MET A 1 86 ? -5.195 -3.361 21.884 1.00 63.97 86 MET A N 1
ATOM 668 C CA . MET A 1 86 ? -5.897 -4.642 21.820 1.00 63.97 86 MET A CA 1
ATOM 669 C C . MET A 1 86 ? -7.352 -4.376 21.464 1.00 63.97 86 MET A C 1
ATOM 671 O O . MET A 1 86 ? -7.967 -3.471 22.032 1.00 63.97 86 MET A O 1
ATOM 675 N N . GLU A 1 87 ? -7.906 -5.170 20.553 1.00 74.69 87 GLU A N 1
ATOM 676 C CA . GLU A 1 87 ? -9.340 -5.170 20.276 1.00 74.69 87 GLU A CA 1
ATOM 677 C C . GLU A 1 87 ? -9.987 -6.343 21.012 1.00 74.69 87 GLU A C 1
ATOM 679 O O . GLU A 1 87 ? -9.610 -7.495 20.810 1.00 74.69 87 GLU A O 1
ATOM 684 N N . ILE A 1 88 ? -10.942 -6.044 21.891 1.00 73.25 88 ILE A N 1
ATOM 685 C CA . ILE A 1 88 ? -11.728 -7.044 22.618 1.00 73.25 88 ILE A CA 1
ATOM 686 C C . ILE A 1 88 ? -13.150 -6.994 22.085 1.00 73.25 88 ILE A C 1
ATOM 688 O O . ILE A 1 88 ? -13.778 -5.932 22.069 1.00 73.25 88 ILE A O 1
ATOM 692 N N . ILE A 1 89 ? -13.663 -8.150 21.671 1.00 75.56 89 ILE A N 1
ATOM 693 C CA . ILE A 1 89 ? -15.075 -8.316 21.339 1.00 75.56 89 ILE A CA 1
ATOM 694 C C . ILE A 1 89 ? -15.801 -8.661 22.636 1.00 75.56 89 ILE A C 1
ATOM 696 O O . ILE A 1 89 ? -15.541 -9.702 23.236 1.00 75.56 89 ILE A O 1
ATOM 700 N N . ALA A 1 90 ? -16.690 -7.777 23.076 1.00 76.62 90 ALA A N 1
ATOM 701 C CA . ALA A 1 90 ? -17.530 -7.992 24.246 1.00 76.62 90 ALA A CA 1
ATOM 702 C C . ALA A 1 90 ? -19.007 -7.972 23.847 1.00 76.62 90 ALA A C 1
ATOM 704 O O . ALA A 1 90 ? -19.386 -7.436 22.807 1.00 76.62 90 ALA A O 1
ATOM 705 N N . THR A 1 91 ? -19.855 -8.559 24.679 1.00 79.25 91 THR A N 1
ATOM 706 C CA . THR A 1 91 ? -21.309 -8.513 24.502 1.00 79.25 91 THR A CA 1
ATOM 707 C C . THR A 1 91 ? -21.839 -7.120 24.849 1.00 79.25 91 THR A C 1
ATOM 709 O O . THR A 1 91 ? -21.254 -6.414 25.673 1.00 79.25 91 THR A O 1
ATOM 712 N N . LEU A 1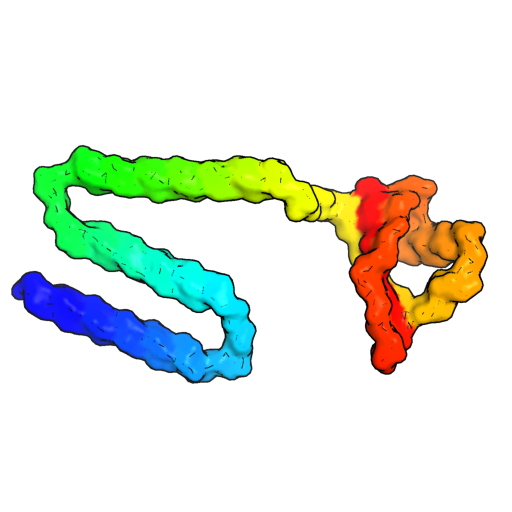 92 ? -22.985 -6.726 24.286 1.00 74.25 92 LEU A N 1
ATOM 713 C CA . LEU A 1 92 ? -23.643 -5.446 24.596 1.00 74.25 92 LEU A CA 1
ATOM 714 C C . LEU A 1 92 ? -23.943 -5.213 26.086 1.00 74.25 92 LEU A C 1
ATOM 716 O O . LEU A 1 92 ? -24.099 -4.064 26.503 1.00 74.25 92 LEU A O 1
ATOM 720 N N . ASP A 1 93 ? -23.986 -6.269 26.897 1.00 75.56 93 ASP A N 1
ATOM 721 C CA . ASP A 1 93 ? -24.121 -6.162 28.352 1.00 75.56 93 ASP A CA 1
ATOM 722 C C . ASP A 1 93 ? -22.965 -5.385 28.997 1.00 75.56 93 ASP A C 1
ATOM 724 O O . ASP A 1 93 ? -23.161 -4.749 30.031 1.00 75.56 93 ASP A O 1
ATOM 728 N N . PHE A 1 94 ? -21.808 -5.300 28.331 1.00 76.12 94 PHE A N 1
ATOM 729 C CA . PHE A 1 94 ? -20.705 -4.439 28.749 1.00 76.12 94 PHE A CA 1
ATOM 730 C C . PHE A 1 94 ? -21.100 -2.952 28.824 1.00 76.12 94 PHE A C 1
ATOM 732 O O . PHE A 1 94 ? -20.576 -2.215 29.657 1.00 76.12 94 PHE A O 1
ATOM 739 N N . LEU A 1 95 ? -22.057 -2.482 28.011 1.00 73.62 95 LEU A N 1
ATOM 740 C CA . LEU A 1 95 ? -22.525 -1.089 28.071 1.00 73.62 95 LEU A CA 1
ATOM 741 C C . LEU A 1 95 ?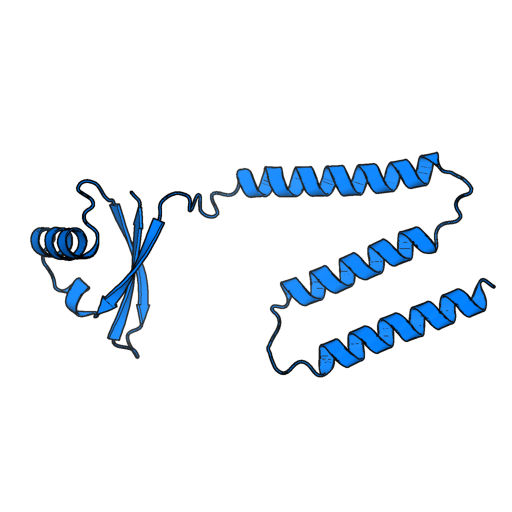 -23.323 -0.788 29.344 1.00 73.62 95 LEU A C 1
ATOM 743 O O . LEU A 1 95 ? -23.325 0.362 29.785 1.00 73.62 95 LEU A O 1
ATOM 747 N N . LYS A 1 96 ? -23.959 -1.807 29.935 1.00 75.75 96 LYS A N 1
ATOM 748 C CA . LYS A 1 96 ? -24.792 -1.689 31.143 1.00 75.75 96 LYS A CA 1
ATOM 749 C C . LYS A 1 96 ? -23.978 -1.674 32.439 1.00 75.75 96 LYS A C 1
ATOM 751 O O . LYS A 1 96 ? -24.526 -1.318 33.475 1.00 75.75 96 LYS A O 1
ATOM 756 N N . LEU A 1 97 ? -22.701 -2.055 32.380 1.00 75.88 97 LEU A N 1
ATOM 757 C CA . LEU A 1 97 ? -21.810 -2.110 33.538 1.00 75.88 97 LEU A CA 1
ATOM 758 C C . LEU A 1 97 ? -21.465 -0.709 34.061 1.00 75.88 97 LEU A C 1
ATOM 760 O O . LEU A 1 97 ? -21.279 0.239 33.285 1.00 75.88 97 LEU A O 1
ATOM 764 N N . ASN A 1 98 ? -21.305 -0.595 35.377 1.00 78.38 98 ASN A N 1
ATOM 765 C CA . ASN A 1 98 ? -20.776 0.608 36.014 1.00 78.38 98 ASN A CA 1
ATOM 766 C C . ASN A 1 98 ? -19.281 0.792 35.700 1.00 78.38 98 ASN A C 1
ATOM 768 O O . ASN A 1 98 ? -18.573 -0.158 35.372 1.00 78.38 98 ASN A O 1
ATOM 772 N N . ASP A 1 99 ? -18.758 2.013 35.845 1.00 71.19 99 ASP A N 1
ATOM 773 C CA . ASP A 1 99 ? -17.350 2.314 35.526 1.00 71.19 99 ASP A CA 1
ATOM 774 C C . ASP A 1 99 ? -16.337 1.512 36.366 1.00 71.19 99 ASP A C 1
ATOM 776 O O . ASP A 1 99 ? -15.207 1.292 35.926 1.00 71.19 99 ASP A O 1
ATOM 780 N N . GLY A 1 100 ? -16.734 1.056 37.559 1.00 73.00 100 GLY A N 1
ATOM 781 C CA . GLY A 1 100 ? -15.949 0.124 38.376 1.00 73.00 100 GLY A CA 1
ATOM 782 C C . GLY A 1 100 ? -15.918 -1.290 37.787 1.00 73.00 100 GLY A C 1
ATOM 783 O O . GLY A 1 100 ? -14.843 -1.850 37.591 1.00 73.00 100 GLY A O 1
ATOM 784 N N . GLU A 1 101 ? -17.083 -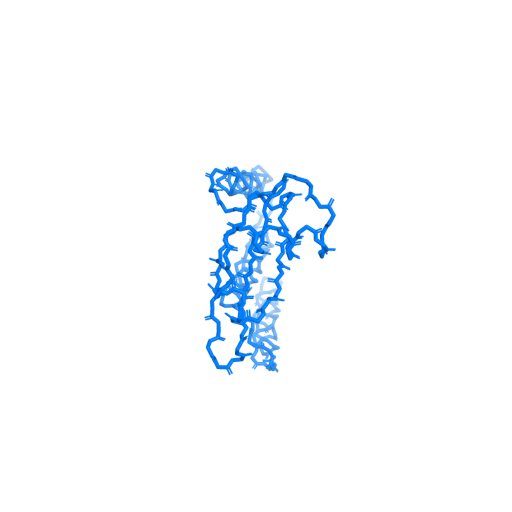1.818 37.412 1.00 75.44 101 GLU A N 1
ATOM 785 C CA . GLU A 1 101 ? -17.251 -3.172 36.863 1.00 75.44 101 GLU A CA 1
ATOM 786 C C . GLU A 1 101 ? -16.620 -3.308 35.470 1.00 75.44 101 GLU A C 1
ATOM 788 O O . GLU A 1 101 ? -16.016 -4.328 35.151 1.00 75.44 101 GLU A O 1
ATOM 793 N N . LYS A 1 102 ? -16.676 -2.250 34.646 1.00 76.19 102 LYS A N 1
ATOM 794 C CA . LYS A 1 102 ? -15.989 -2.203 33.343 1.00 76.19 102 LYS A CA 1
ATOM 795 C C . LYS A 1 102 ? -14.478 -2.350 33.494 1.00 76.19 102 LYS A C 1
ATOM 797 O O . LYS A 1 102 ? -13.846 -3.040 32.699 1.00 76.19 102 LYS A O 1
ATOM 802 N N . LYS A 1 103 ? -13.889 -1.700 34.504 1.00 70.50 103 LYS A N 1
ATOM 803 C CA . LYS A 1 103 ? -12.446 -1.785 34.772 1.00 70.50 103 LYS A CA 1
ATOM 804 C C . LYS A 1 103 ? -12.049 -3.156 35.297 1.00 70.50 103 LYS A C 1
ATOM 806 O O . LYS A 1 103 ? -10.989 -3.641 34.924 1.00 70.50 103 LYS A O 1
ATOM 811 N N . GLU A 1 104 ? -12.886 -3.772 36.120 1.00 74.06 104 GLU A N 1
ATOM 812 C CA . GLU A 1 104 ? -12.656 -5.117 36.646 1.00 74.06 104 GLU A CA 1
ATOM 813 C C . GLU A 1 104 ? -12.749 -6.173 35.539 1.00 74.06 104 GLU A C 1
ATOM 815 O O . GLU A 1 104 ? -11.789 -6.909 35.329 1.00 74.06 104 GLU A O 1
ATOM 820 N N . PHE A 1 105 ? -13.809 -6.135 34.723 1.00 76.00 105 PHE A N 1
ATOM 821 C CA . PHE A 1 105 ? -13.980 -7.018 33.565 1.00 76.00 105 PHE A CA 1
ATOM 822 C C . PHE A 1 105 ? -12.809 -6.922 32.577 1.00 76.00 105 PHE A C 1
ATOM 824 O O . PHE A 1 105 ? -12.316 -7.930 32.070 1.00 76.00 105 PHE A O 1
ATOM 831 N N . LEU A 1 106 ? -12.334 -5.705 32.294 1.00 73.69 106 LEU A N 1
ATOM 832 C CA . LEU A 1 106 ? -11.188 -5.512 31.407 1.00 73.69 106 LEU A CA 1
ATOM 833 C C . LEU A 1 106 ? -9.871 -5.931 32.075 1.00 73.69 106 LEU A C 1
ATOM 835 O O . LEU A 1 106 ? -9.013 -6.486 31.396 1.00 73.69 106 LEU A O 1
ATOM 839 N N . LYS A 1 107 ? -9.705 -5.741 33.389 1.00 73.44 107 LYS A N 1
ATOM 840 C CA . LYS A 1 107 ? -8.510 -6.180 34.122 1.00 73.44 107 LYS A CA 1
ATOM 841 C C . LYS A 1 107 ? -8.407 -7.705 34.187 1.00 73.44 107 LYS A C 1
ATOM 843 O O . LYS A 1 107 ? -7.331 -8.228 33.915 1.00 73.44 107 LYS A O 1
ATOM 848 N N . GLU A 1 108 ? -9.498 -8.410 34.485 1.00 73.81 108 GLU A N 1
ATOM 849 C CA . GLU A 1 108 ? -9.525 -9.881 34.551 1.00 73.81 108 GLU A CA 1
ATOM 850 C C . GLU A 1 108 ? -9.143 -10.527 33.220 1.00 73.81 108 GLU A C 1
ATOM 852 O O . GLU A 1 108 ? -8.376 -11.486 33.183 1.00 73.81 108 GLU A O 1
ATOM 857 N N . ASN A 1 109 ? -9.632 -9.971 32.112 1.00 70.44 109 ASN A N 1
ATOM 858 C CA . ASN A 1 109 ? -9.387 -10.539 30.791 1.00 70.44 109 ASN A CA 1
ATOM 859 C C . ASN A 1 109 ? -8.005 -10.192 30.214 1.00 70.44 109 ASN A C 1
ATOM 861 O O . ASN A 1 109 ? -7.603 -10.780 29.212 1.00 70.44 109 ASN A O 1
ATOM 865 N N . THR A 1 110 ? -7.290 -9.211 30.781 1.00 68.69 110 THR A N 1
ATOM 866 C CA . THR A 1 110 ? -6.136 -8.598 30.095 1.00 68.69 110 THR A CA 1
ATOM 867 C C . THR A 1 110 ? -4.898 -8.409 30.973 1.00 68.69 110 THR A C 1
ATOM 869 O O . THR A 1 110 ? -3.815 -8.201 30.436 1.00 68.69 110 THR A O 1
ATOM 872 N N . ASN A 1 111 ? -5.010 -8.526 32.302 1.00 69.38 111 ASN A N 1
ATOM 873 C CA . ASN A 1 111 ? -3.928 -8.339 33.281 1.00 69.38 111 ASN A CA 1
ATOM 874 C C . ASN A 1 111 ? -3.211 -6.968 33.250 1.00 69.38 111 ASN A C 1
ATOM 876 O O . ASN A 1 111 ? -2.183 -6.803 33.909 1.00 69.38 111 ASN A O 1
ATOM 880 N N . PHE A 1 112 ? -3.733 -5.955 32.549 1.00 70.88 112 PHE A N 1
ATOM 881 C CA . PHE A 1 112 ? -3.144 -4.609 32.546 1.00 70.88 112 PHE A CA 1
ATOM 882 C C . PHE A 1 112 ? -3.678 -3.750 33.704 1.00 70.88 112 PHE A C 1
ATOM 884 O O . PHE A 1 112 ? -4.883 -3.650 33.921 1.00 70.88 112 PHE A O 1
ATOM 891 N N . GLU A 1 113 ? -2.784 -3.083 34.444 1.00 59.59 113 GLU A N 1
ATOM 892 C CA . GLU A 1 113 ? -3.165 -2.188 35.555 1.00 59.59 113 GLU A CA 1
ATOM 893 C C . GLU A 1 113 ? -3.507 -0.759 35.111 1.00 59.59 113 GLU A C 1
ATOM 895 O O . GLU A 1 113 ? -4.259 -0.057 35.787 1.00 59.59 113 GLU A O 1
ATOM 900 N N . LYS A 1 114 ? -2.957 -0.314 33.977 1.00 62.34 114 LYS A N 1
ATOM 901 C CA . LYS A 1 114 ? -3.211 1.005 33.389 1.00 62.34 114 LYS A CA 1
ATOM 902 C C . LYS A 1 114 ? -3.550 0.826 31.920 1.00 62.34 114 LYS A C 1
ATOM 904 O O . LYS A 1 114 ? -2.696 0.434 31.137 1.00 62.34 114 LYS A O 1
ATOM 909 N N . PHE A 1 115 ? -4.792 1.119 31.566 1.00 70.62 115 PHE A N 1
ATOM 910 C CA . PHE A 1 115 ? -5.276 1.084 30.193 1.00 70.62 115 PHE A CA 1
ATOM 911 C C . PHE A 1 115 ? -6.345 2.160 30.002 1.00 70.62 115 PHE A C 1
ATOM 913 O O . PHE A 1 115 ? -7.071 2.521 30.931 1.00 70.62 115 PHE A O 1
ATOM 920 N N . SER A 1 116 ? -6.432 2.680 28.783 1.00 65.81 116 SER A N 1
ATOM 921 C CA . SER A 1 116 ? -7.544 3.504 28.317 1.00 65.81 116 SER A CA 1
ATOM 922 C C . SER A 1 116 ? -8.378 2.675 27.351 1.00 65.81 116 SER A C 1
ATOM 924 O O . SER A 1 116 ? -7.814 1.975 26.516 1.00 65.81 116 SER A O 1
ATOM 926 N N . PHE A 1 117 ? -9.703 2.724 27.449 1.00 72.44 117 PHE A N 1
ATOM 927 C CA . PHE A 1 117 ? -10.591 1.977 26.559 1.00 72.44 117 PHE A CA 1
ATOM 928 C C . PHE A 1 117 ? -11.508 2.927 25.787 1.00 72.44 117 PHE A C 1
ATOM 930 O O . PHE A 1 117 ? -11.980 3.930 26.321 1.00 72.44 117 PHE A O 1
ATOM 937 N N . GLN A 1 118 ? -11.757 2.612 24.519 1.00 74.62 118 GLN A N 1
ATOM 938 C CA . GLN A 1 118 ? -12.688 3.324 23.647 1.00 74.62 118 GLN A CA 1
ATOM 939 C C . GLN A 1 118 ? -13.561 2.315 22.902 1.00 74.62 118 GLN A C 1
ATOM 941 O O . GLN A 1 118 ? -13.068 1.310 22.393 1.00 74.62 118 GLN A O 1
ATOM 946 N N . VAL A 1 119 ? -14.864 2.577 22.817 1.00 77.88 119 VAL A N 1
ATOM 947 C CA . VAL A 1 119 ? -15.772 1.750 22.010 1.00 77.88 119 VAL A CA 1
ATOM 948 C C . VAL A 1 119 ? -15.594 2.143 20.543 1.00 77.88 119 VAL A C 1
ATOM 950 O O . VAL A 1 119 ? -15.865 3.283 20.175 1.00 77.88 119 VAL A O 1
ATOM 953 N N . LYS A 1 120 ? -15.106 1.213 19.715 1.00 79.12 120 LYS A N 1
ATOM 954 C CA . LYS A 1 120 ? -14.812 1.440 18.290 1.00 79.12 120 LYS A CA 1
ATOM 955 C C . LYS A 1 120 ? -16.050 1.231 17.423 1.00 79.12 120 LYS A C 1
ATOM 957 O O . LYS A 1 120 ? -16.300 2.006 16.505 1.00 79.12 120 LYS A O 1
ATOM 962 N N . SER A 1 121 ? -16.822 0.187 17.709 1.00 73.81 121 SER A N 1
ATOM 963 C CA . SER A 1 121 ? -18.053 -0.134 16.988 1.00 73.81 121 SER A CA 1
ATOM 964 C C . SER A 1 121 ? -19.021 -0.929 17.862 1.00 73.81 121 SER A C 1
ATOM 966 O O . SER A 1 121 ? -18.617 -1.621 18.797 1.00 73.81 121 SER A O 1
ATOM 968 N N . ILE A 1 122 ? -20.314 -0.812 17.553 1.00 80.12 122 ILE A N 1
ATOM 969 C CA . ILE A 1 122 ? -21.406 -1.536 18.211 1.00 80.12 122 ILE A CA 1
ATOM 970 C C . ILE A 1 122 ? -22.205 -2.237 17.112 1.00 80.12 122 ILE A C 1
ATOM 972 O O . ILE A 1 122 ? -22.702 -1.575 16.200 1.00 80.12 122 ILE A O 1
ATOM 976 N N . ASN A 1 123 ? -22.333 -3.559 17.200 1.00 76.62 123 ASN A N 1
ATOM 977 C CA . ASN A 1 123 ? -23.155 -4.372 16.315 1.00 76.62 123 ASN A CA 1
ATOM 978 C C . ASN A 1 123 ? -24.373 -4.905 17.084 1.00 76.62 123 ASN A C 1
ATOM 980 O O . ASN A 1 123 ? -24.306 -5.890 17.816 1.00 76.62 123 ASN A O 1
ATOM 984 N N . LEU A 1 124 ? -25.512 -4.237 16.893 1.00 78.75 124 LEU A N 1
ATOM 985 C CA . LEU A 1 124 ? -26.777 -4.589 17.545 1.00 78.75 124 LEU A CA 1
ATOM 986 C C . LEU A 1 124 ? -27.362 -5.920 17.051 1.00 78.75 124 LEU A C 1
ATOM 988 O O . LEU A 1 124 ? -28.129 -6.543 17.776 1.00 78.75 124 LEU A O 1
ATOM 992 N N . ILE A 1 125 ? -27.016 -6.349 15.833 1.00 77.94 125 ILE A N 1
ATOM 993 C CA . ILE A 1 125 ? -27.551 -7.574 15.221 1.00 77.94 125 ILE A CA 1
ATOM 994 C C . ILE A 1 125 ? -26.876 -8.803 15.836 1.00 77.94 125 ILE A C 1
ATOM 996 O O . ILE A 1 125 ? -27.539 -9.779 16.170 1.00 77.94 125 ILE A O 1
ATOM 1000 N N . GLU A 1 126 ? -25.559 -8.730 16.026 1.00 77.81 126 GLU A N 1
ATOM 1001 C CA . GLU A 1 126 ? -24.745 -9.811 16.599 1.00 77.81 126 GLU A CA 1
ATOM 1002 C C . GLU A 1 126 ? -24.607 -9.718 18.125 1.00 77.81 126 GLU A C 1
ATOM 1004 O O . GLU A 1 126 ? -23.908 -10.521 18.739 1.00 77.81 126 GLU A O 1
ATOM 1009 N N . ASN A 1 127 ? -25.267 -8.736 18.746 1.00 82.25 127 ASN A N 1
ATOM 1010 C CA . ASN A 1 127 ? -25.175 -8.438 20.173 1.00 82.25 127 ASN A CA 1
ATOM 1011 C C . ASN A 1 127 ? -23.725 -8.225 20.666 1.00 82.25 127 ASN A C 1
ATOM 1013 O O . ASN A 1 127 ? -23.397 -8.517 21.819 1.00 82.25 127 ASN A O 1
ATOM 1017 N N . SER A 1 128 ? -22.856 -7.712 19.793 1.00 78.94 128 SER A N 1
ATOM 1018 C CA . SER A 1 128 ? -21.417 -7.586 20.018 1.00 78.94 128 SER A CA 1
ATOM 1019 C C . SER A 1 128 ? -20.961 -6.131 19.916 1.00 78.94 128 SER A C 1
ATOM 1021 O O . SER A 1 128 ? -21.555 -5.299 19.230 1.00 78.94 128 SER A O 1
ATOM 1023 N N . LEU A 1 129 ? -19.895 -5.789 20.627 1.00 83.19 129 LEU A N 1
ATOM 1024 C CA . LEU A 1 129 ? -19.219 -4.504 20.527 1.00 83.19 129 LEU A CA 1
ATOM 1025 C C . LEU A 1 129 ? -17.710 -4.710 20.525 1.00 83.19 129 LEU A C 1
ATOM 1027 O O . LEU A 1 129 ? -17.195 -5.654 21.125 1.00 83.19 129 LEU A O 1
ATOM 1031 N N . VAL A 1 130 ? -17.005 -3.820 19.833 1.00 78.81 130 VAL A N 1
ATOM 1032 C CA . VAL A 1 130 ? -15.546 -3.851 19.733 1.00 78.81 130 VAL A CA 1
ATOM 1033 C C . VAL A 1 130 ? -14.982 -2.743 20.604 1.00 78.81 130 VAL A C 1
ATOM 1035 O O . VAL A 1 130 ? -15.213 -1.554 20.360 1.00 78.81 130 VAL A O 1
ATOM 1038 N N . ILE A 1 131 ? -14.227 -3.138 21.622 1.00 81.00 131 ILE A N 1
ATOM 1039 C CA . ILE A 1 131 ? -13.520 -2.236 22.525 1.00 81.00 131 ILE A CA 1
ATOM 1040 C C . ILE A 1 131 ? -12.075 -2.176 22.065 1.00 81.00 131 ILE A C 1
ATOM 1042 O O . ILE A 1 131 ? -11.381 -3.188 22.052 1.00 81.00 131 ILE A O 1
ATOM 1046 N N . LYS A 1 132 ? -11.608 -0.978 21.727 1.00 79.31 132 LYS A N 1
ATOM 1047 C CA . LYS A 1 132 ? -10.195 -0.706 21.510 1.00 79.31 132 LYS A CA 1
ATOM 1048 C C . LYS A 1 132 ? -9.587 -0.259 22.831 1.00 79.31 132 LYS A C 1
ATOM 1050 O O . LYS A 1 132 ? -9.914 0.813 23.337 1.00 79.31 132 LYS A O 1
ATOM 1055 N N . MET A 1 133 ? -8.723 -1.086 23.399 1.00 72.75 133 MET A N 1
ATOM 1056 C CA . MET A 1 133 ? -7.911 -0.709 24.548 1.00 72.75 133 MET A CA 1
ATOM 1057 C C . MET A 1 133 ? -6.542 -0.230 24.091 1.00 72.75 133 MET A C 1
ATOM 1059 O O . MET A 1 133 ? -5.943 -0.853 23.221 1.00 72.75 133 MET A O 1
ATOM 1063 N N . THR A 1 134 ? -6.038 0.824 24.719 1.00 72.50 134 THR A N 1
ATOM 1064 C CA . THR A 1 134 ? -4.695 1.375 24.534 1.00 72.50 134 THR A CA 1
ATOM 1065 C C . THR A 1 134 ? -3.958 1.304 25.868 1.00 72.50 134 THR A C 1
ATOM 1067 O O . THR A 1 134 ? -4.484 1.788 26.876 1.00 72.50 134 THR A O 1
ATOM 1070 N N . PHE A 1 135 ? -2.769 0.704 25.872 1.00 68.56 135 PHE A N 1
ATOM 1071 C CA . PHE A 1 135 ? -1.918 0.504 27.052 1.00 68.56 135 PHE A CA 1
ATOM 1072 C C . PHE A 1 135 ? -0.540 1.148 26.870 1.00 68.56 135 PHE A C 1
ATOM 1074 O O . PHE A 1 135 ? -0.057 1.213 25.717 1.00 68.56 135 PHE A O 1
#

Radius of gyration: 25.14 Å; chains: 1; bounding box: 49×27×71 Å

InterPro domains:
  IPR032531 Protein of unknown function DUF4956 [PF16316] (2-135)

Secondary structure (DSSP, 8-state):
-HHHHHHHHHHHHHHHHHHHHS-SS---HHHHHHHHHHHHHHHHHHHS-TT-HHHHHHHHHHHHHHHHHHHHHHHHS-S---TTEEEEEEEGGGGGS-HHHHHHHHHHHH--SS-EEEEEEEETTTTEEEEEEE-

pLDDT: mean 74.4, std 9.32, range [46.22, 90.25]

Organism: NCBI:txid2735899